Protein AF-A0A2G9TAL9-F1 (afdb_monomer)

Nearest PDB structures (foldseek):
  1nub-assembly2_B  TM=8.576E-01  e=8.929E-10  Homo sapiens
  7kbu-assembly1_A  TM=7.705E-01  e=4.392E-08  Homo sapiens
  2arp-assembly1_F-2  TM=5.011E-01  e=1.617E-05  Rattus norvegicus
  2b0u-assembly1_C  TM=4.754E-01  e=8.196E-05  Homo sapiens
  2p6a-assembly1_D  TM=5.270E-01  e=2.247E-03  Homo sapiens

pLDDT: mean 93.45, std 7.41, range [47.69, 98.19]

Sequence (109 aa):
VALVKNPCEDHVCGWGKECVVGKKGEPHCECISKCPELDGDPMDKVCANNNETFVSLCDLYRERCLCKKGSKHCAKKSHAKVHLEYLGECKQLEECTDELMAQFPERMA

Organism: Teladorsagia circumcincta (NCBI:txid45464)

InterPro domains:
  IPR001999 Osteonectin-like, conser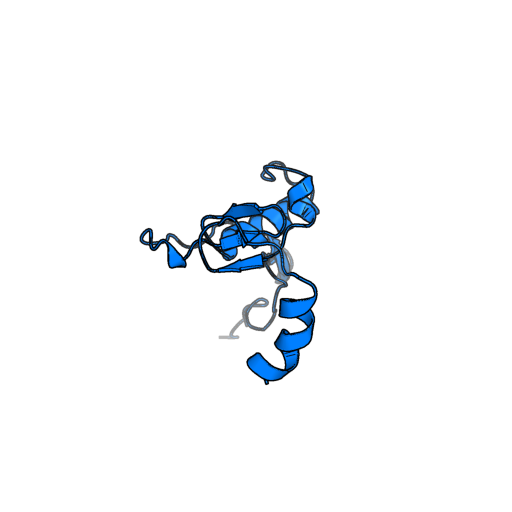ved site [PS00612] (8-36)
  IPR002350 Kazal domain [PF07648] (30-90)
  IPR003645 Follistatin-like, N-terminal [SM00274] (7-30)
  IPR015369 Follistatin/Osteonectin EGF domain [PF09289] (8-29)
  IPR036058 Kazal domain superfamily [SSF100895] (29-91)

Secondary structure (DSSP, 8-state):
------TTTT-PPPTTEEEEE-TTS-EEEEEPS-PPP----GGG-EEETTSPEES-HHHHHHHHHHHHTT-TT-S-GGGGG--EEEESS---PPP--HHHHHHHHHHT-

Mean predicted aligned error: 5.06 Å

Structure (mmCIF, N/CA/C/O backbone):
data_AF-A0A2G9TAL9-F1
#
_entry.id   AF-A0A2G9TAL9-F1
#
loop_
_atom_site.group_PDB
_atom_site.id
_atom_site.type_symbol
_atom_site.label_atom_id
_atom_site.label_alt_id
_atom_site.label_comp_id
_atom_site.label_asym_id
_atom_site.label_entity_id
_atom_site.label_seq_id
_atom_site.pdbx_PDB_ins_code
_atom_site.Cartn_x
_atom_site.Cartn_y
_atom_site.Cartn_z
_atom_site.occupancy
_atom_site.B_iso_or_equiv
_atom_site.auth_seq_id
_atom_site.auth_comp_id
_atom_site.au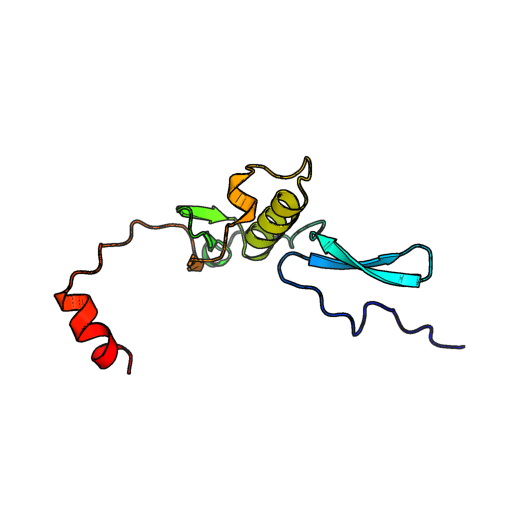th_asym_id
_atom_site.auth_atom_id
_atom_site.pdbx_PDB_model_num
ATOM 1 N N . VAL A 1 1 ? -15.966 -22.909 34.468 1.00 47.69 1 VAL A N 1
ATOM 2 C CA . VAL A 1 1 ? -15.734 -21.570 33.881 1.00 47.69 1 VAL A CA 1
ATOM 3 C C . VAL A 1 1 ? -16.223 -21.632 32.448 1.00 47.69 1 VAL A C 1
ATOM 5 O O . VAL A 1 1 ? -15.708 -22.456 31.705 1.00 47.69 1 VAL A O 1
ATOM 8 N N . ALA A 1 2 ? -17.268 -20.889 32.082 1.00 60.44 2 ALA A N 1
ATOM 9 C CA . ALA A 1 2 ? -17.664 -20.805 30.679 1.00 60.44 2 ALA A CA 1
ATOM 10 C C . ALA A 1 2 ? -16.557 -20.048 29.935 1.00 60.44 2 ALA A C 1
ATOM 12 O O . ALA A 1 2 ? -16.279 -18.895 30.263 1.00 60.44 2 ALA A O 1
ATOM 13 N N . LEU A 1 3 ? -15.878 -20.717 29.003 1.00 63.59 3 LEU A N 1
ATOM 14 C CA . LEU A 1 3 ? -14.928 -20.075 28.102 1.00 63.59 3 LEU A CA 1
ATOM 15 C C . LEU A 1 3 ? -15.743 -19.175 27.173 1.00 63.59 3 LEU A C 1
ATOM 17 O O . LEU A 1 3 ? -16.405 -19.656 26.256 1.00 63.59 3 LEU A O 1
ATOM 21 N N . VAL A 1 4 ? -15.764 -17.875 27.462 1.00 70.31 4 VAL A N 1
ATOM 22 C CA . VAL A 1 4 ? -16.335 -16.887 26.547 1.00 70.31 4 VAL A CA 1
ATOM 23 C C . VAL A 1 4 ? -15.396 -16.833 25.349 1.00 70.31 4 VAL A C 1
ATOM 25 O O . VAL A 1 4 ? -14.304 -16.278 25.442 1.00 70.31 4 VAL A O 1
ATOM 28 N N . LYS A 1 5 ? -15.798 -17.488 24.257 1.00 82.31 5 LYS A N 1
ATOM 29 C CA . LYS A 1 5 ? -15.047 -17.496 23.002 1.00 82.31 5 LYS A CA 1
ATOM 30 C C . LYS A 1 5 ? -14.888 -16.056 22.516 1.00 82.31 5 LYS A C 1
ATOM 32 O O . LYS A 1 5 ? -15.868 -15.307 22.530 1.00 82.31 5 LYS A O 1
ATOM 37 N N . ASN A 1 6 ? -13.680 -15.656 22.119 1.00 85.88 6 ASN A N 1
ATOM 38 C CA . ASN A 1 6 ? -13.470 -14.311 21.595 1.00 85.88 6 ASN A CA 1
ATOM 39 C C . ASN A 1 6 ? -14.261 -14.170 20.276 1.00 85.88 6 ASN A C 1
ATOM 41 O O . ASN A 1 6 ? -14.011 -14.935 19.344 1.00 85.88 6 ASN A O 1
ATOM 45 N N . PRO A 1 7 ? -15.189 -13.202 20.155 1.00 89.62 7 PRO A N 1
ATOM 46 C CA . PRO A 1 7 ? -15.992 -13.016 18.944 1.00 89.62 7 PRO A CA 1
ATOM 47 C C . PRO A 1 7 ? -15.169 -12.776 17.670 1.00 89.62 7 PRO A C 1
ATOM 49 O O . PRO A 1 7 ? -15.673 -12.982 16.569 1.00 89.62 7 PRO A O 1
ATOM 52 N N . CYS A 1 8 ? -13.912 -12.346 17.812 1.00 93.62 8 CYS A N 1
ATOM 53 C CA . CYS A 1 8 ? -12.987 -12.118 16.710 1.00 93.62 8 CYS A CA 1
ATOM 54 C C . CYS A 1 8 ? -12.161 -13.345 16.290 1.00 93.62 8 CYS A C 1
ATOM 56 O O . CYS A 1 8 ? -11.496 -13.260 15.263 1.00 93.62 8 CYS A O 1
ATOM 58 N N . GLU A 1 9 ? -12.188 -14.464 17.028 1.00 90.00 9 GLU A N 1
ATOM 59 C CA . GLU A 1 9 ? -11.368 -15.652 16.709 1.00 90.00 9 GLU A CA 1
ATOM 60 C C . GLU A 1 9 ? -11.641 -16.204 15.305 1.00 90.00 9 GLU A C 1
ATOM 62 O O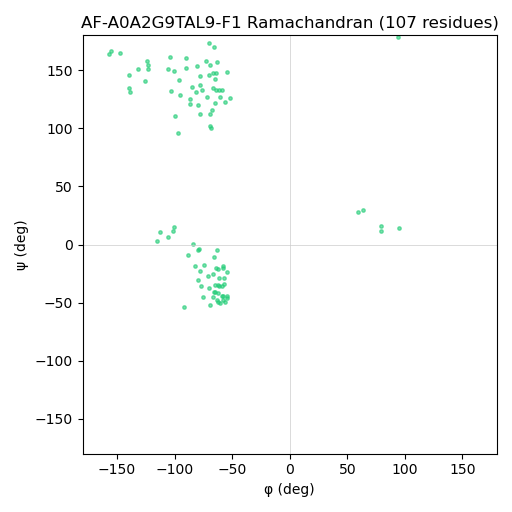 . GLU A 1 9 ? -10.702 -16.473 14.563 1.00 90.00 9 GLU A O 1
ATOM 67 N N . ASP A 1 10 ? -12.915 -16.314 14.922 1.00 87.56 10 ASP A N 1
ATOM 68 C CA . ASP A 1 10 ? -13.319 -16.859 13.618 1.00 87.56 10 ASP A CA 1
ATOM 69 C C . ASP A 1 10 ? -13.796 -15.767 12.641 1.00 87.56 10 ASP A C 1
ATOM 71 O O . ASP A 1 10 ? -14.311 -16.062 11.560 1.00 87.56 10 ASP A O 1
ATOM 75 N N . HIS A 1 11 ? -13.668 -14.488 13.011 1.00 92.44 11 HIS A N 1
ATOM 76 C CA . HIS A 1 11 ? -14.193 -13.376 12.221 1.00 92.44 11 HIS A CA 1
ATOM 77 C C . HIS A 1 11 ? -13.110 -12.757 11.331 1.00 92.44 11 HIS A C 1
ATOM 79 O O . HIS A 1 11 ? -12.356 -11.870 11.738 1.00 92.44 11 HIS A O 1
ATOM 85 N N . VAL A 1 12 ? -13.062 -13.197 10.074 1.00 93.19 12 VAL A N 1
ATOM 86 C CA . VAL A 1 12 ? -12.067 -12.732 9.100 1.00 93.19 12 VAL A CA 1
ATOM 87 C C . VAL A 1 12 ? -12.460 -11.374 8.515 1.00 93.19 12 VAL A C 1
ATOM 89 O O . VAL A 1 12 ? -13.488 -11.227 7.852 1.00 93.19 12 VAL A O 1
ATOM 92 N N . CYS A 1 13 ? -11.603 -10.374 8.714 1.00 95.50 13 CYS A N 1
ATOM 93 C CA . CYS A 1 13 ? -11.763 -9.054 8.117 1.00 95.50 13 CYS A CA 1
ATOM 94 C C . CYS A 1 13 ? -11.081 -8.944 6.748 1.00 95.50 13 CYS A C 1
ATOM 96 O O . CYS A 1 13 ? -10.087 -9.602 6.453 1.00 95.50 13 CYS A O 1
ATOM 98 N N . GLY A 1 14 ? -11.625 -8.069 5.899 1.00 93.88 14 GLY A N 1
ATOM 99 C CA . GLY A 1 14 ? -11.013 -7.738 4.614 1.00 93.88 14 GLY A CA 1
ATOM 100 C C . GLY A 1 14 ? -9.672 -7.010 4.763 1.00 93.88 14 GLY A C 1
ATOM 101 O O . GLY A 1 14 ? -9.298 -6.533 5.827 1.00 93.88 14 GLY A O 1
ATOM 102 N N . TRP A 1 15 ? -8.966 -6.860 3.652 1.00 94.88 15 TRP A N 1
ATOM 103 C CA . TRP A 1 15 ? -7.601 -6.341 3.620 1.00 94.88 15 TRP A CA 1
ATOM 104 C C . TRP A 1 15 ? -7.499 -4.908 4.162 1.00 94.88 15 TRP A C 1
ATOM 106 O O . TRP A 1 15 ? -8.259 -4.025 3.741 1.00 94.88 15 TRP A O 1
ATOM 116 N N . GLY A 1 16 ? -6.519 -4.669 5.039 1.00 95.56 16 GLY A N 1
ATOM 117 C CA . GLY A 1 16 ? -6.323 -3.379 5.712 1.00 95.56 16 GLY A CA 1
ATOM 118 C C . GLY A 1 16 ? -7.266 -3.143 6.891 1.00 95.56 16 GLY A C 1
ATOM 119 O O . GLY A 1 16 ? -7.362 -2.013 7.375 1.00 95.56 16 GLY A O 1
ATOM 120 N N . LYS A 1 17 ? -7.985 -4.184 7.330 1.00 97.12 17 LYS A N 1
ATOM 121 C CA . LYS A 1 17 ? -8.885 -4.145 8.480 1.00 97.12 17 LYS A CA 1
ATOM 122 C C . LYS A 1 17 ? -8.515 -5.201 9.514 1.00 97.12 17 LYS A C 1
ATOM 124 O O . LYS A 1 17 ? -8.035 -6.271 9.161 1.00 97.12 17 LYS A O 1
ATOM 129 N N . GLU A 1 18 ? -8.814 -4.904 10.767 1.00 95.56 18 GLU A N 1
ATOM 130 C CA . GLU A 1 18 ? -8.687 -5.808 11.906 1.00 95.56 18 GLU A CA 1
ATOM 131 C C . GLU A 1 18 ? -10.032 -5.966 12.619 1.00 95.56 18 GLU A C 1
ATOM 133 O O . GLU A 1 18 ? -10.904 -5.094 12.530 1.00 95.56 18 GLU A O 1
ATOM 138 N N . CYS A 1 19 ? -10.212 -7.101 13.296 1.00 95.81 19 CYS A N 1
ATOM 139 C CA . CYS A 1 19 ? -11.418 -7.347 14.072 1.00 95.81 19 CYS A CA 1
ATOM 140 C C . CYS A 1 19 ? -11.323 -6.667 15.439 1.00 95.81 19 CYS A C 1
ATOM 142 O O . CYS A 1 19 ? -10.343 -6.838 16.163 1.00 95.81 19 CYS A O 1
ATOM 144 N N . VAL A 1 20 ? -12.368 -5.930 15.804 1.00 94.06 20 VAL A N 1
ATOM 145 C CA . VAL A 1 20 ? -12.535 -5.296 17.112 1.00 94.06 20 VAL A CA 1
ATOM 146 C C . VAL A 1 20 ? -13.873 -5.713 17.714 1.00 94.06 20 VAL A C 1
ATOM 148 O O . VAL A 1 20 ? -14.878 -5.817 17.011 1.00 94.06 20 VAL A O 1
ATOM 151 N N . VAL A 1 21 ? -13.903 -5.950 19.026 1.00 92.81 21 VAL A N 1
ATOM 152 C CA . VAL A 1 21 ? -15.135 -6.316 19.736 1.00 92.81 21 VAL A CA 1
ATOM 153 C C . VAL A 1 21 ? -15.872 -5.043 20.153 1.00 92.81 21 VAL A C 1
ATOM 155 O O . VAL A 1 21 ? -15.333 -4.195 20.864 1.00 92.81 21 VAL A O 1
ATOM 158 N N . GLY A 1 22 ? -17.109 -4.901 19.683 1.00 88.62 22 GLY A N 1
ATOM 159 C CA . GLY A 1 22 ? -17.999 -3.795 20.009 1.00 88.62 22 GLY A CA 1
ATOM 160 C C . GLY A 1 22 ? -18.492 -3.826 21.456 1.00 88.62 22 GLY A C 1
ATOM 161 O O . GLY A 1 22 ? -18.289 -4.776 22.212 1.00 88.62 22 GLY A O 1
ATOM 162 N N . LYS A 1 23 ? -19.202 -2.766 21.860 1.00 85.81 23 LYS A N 1
ATOM 163 C CA . LYS A 1 23 ? -19.708 -2.616 23.238 1.00 85.81 23 LYS A CA 1
ATOM 164 C C . LYS A 1 23 ? -20.740 -3.678 23.634 1.00 85.81 23 LYS A C 1
ATOM 166 O O . LYS A 1 23 ? -20.977 -3.850 24.825 1.00 85.81 23 LYS A O 1
ATOM 171 N N . LYS A 1 24 ? -21.380 -4.347 22.669 1.00 85.69 24 LYS A N 1
ATOM 172 C CA . LYS A 1 24 ? -22.373 -5.403 22.913 1.00 85.69 24 LYS A CA 1
ATOM 173 C C . LYS A 1 24 ? -21.776 -6.805 22.727 1.00 85.69 24 LYS A C 1
ATOM 175 O O . LYS A 1 24 ? -22.529 -7.773 22.716 1.00 85.69 24 LYS A O 1
ATOM 180 N N . GLY A 1 25 ? -20.448 -6.922 22.622 1.00 86.62 25 GLY A N 1
ATOM 181 C CA . GLY A 1 25 ? -19.757 -8.201 22.451 1.00 86.62 25 GLY A CA 1
ATOM 182 C C . GLY A 1 25 ? -19.792 -8.744 21.021 1.00 86.62 25 GLY A C 1
ATOM 183 O O . GLY A 1 25 ? -19.528 -9.922 20.811 1.00 86.62 25 GLY A O 1
ATOM 184 N N . GLU A 1 26 ? -20.132 -7.915 20.038 1.00 90.31 26 GLU A N 1
ATOM 185 C CA . GLU A 1 26 ? -20.221 -8.283 18.629 1.00 90.31 26 GLU A CA 1
ATOM 186 C C . GLU A 1 26 ? -18.930 -7.924 17.859 1.00 90.31 26 GLU A C 1
ATOM 188 O O . GLU A 1 26 ? -18.339 -6.875 18.130 1.00 90.31 26 GLU A O 1
ATOM 193 N N . PRO A 1 27 ? -18.462 -8.757 16.910 1.00 94.25 27 PRO A N 1
ATOM 194 C CA . PRO A 1 27 ? -17.257 -8.468 16.137 1.00 94.25 27 PRO A CA 1
ATOM 195 C C . PRO A 1 27 ? -17.529 -7.435 15.034 1.00 94.25 27 PRO A C 1
ATOM 197 O O . PRO A 1 27 ? -18.525 -7.518 14.317 1.00 94.25 27 PRO A O 1
ATOM 200 N N . HIS A 1 28 ? -16.611 -6.484 14.862 1.00 94.31 28 HIS A N 1
ATOM 201 C CA . HIS A 1 28 ? -16.632 -5.472 13.801 1.00 94.31 28 HIS A CA 1
ATOM 202 C C . HIS A 1 28 ? -15.276 -5.380 13.107 1.00 94.31 28 HIS A C 1
ATOM 204 O O . HIS A 1 28 ? -14.244 -5.590 13.733 1.00 94.31 28 HIS A O 1
ATOM 210 N N . CYS A 1 29 ? -15.261 -5.003 11.827 1.00 96.19 29 CYS A N 1
ATOM 211 C CA . CYS A 1 29 ? -14.014 -4.755 11.099 1.00 96.19 29 CYS A CA 1
ATOM 212 C C . CYS A 1 29 ? -13.690 -3.263 11.011 1.00 96.19 29 CYS A C 1
ATOM 214 O O . CYS A 1 29 ? -14.304 -2.514 10.238 1.00 96.19 29 CYS A O 1
ATOM 216 N N . GLU A 1 30 ? -12.651 -2.856 11.726 1.00 96.31 30 GLU A N 1
ATOM 217 C CA . GLU A 1 30 ? -12.098 -1.506 11.683 1.00 96.31 30 GLU A CA 1
ATOM 218 C C . GLU A 1 30 ? -10.805 -1.454 10.875 1.00 96.31 30 GLU A C 1
ATOM 220 O O . GLU A 1 30 ? -10.220 -2.488 10.586 1.00 96.31 30 GLU A O 1
ATOM 225 N N . CYS A 1 31 ? -10.386 -0.269 10.424 1.00 97.56 31 CYS A N 1
ATOM 226 C CA . CYS A 1 31 ? -9.083 -0.162 9.762 1.00 97.56 31 CYS A CA 1
ATOM 227 C C . CYS A 1 31 ? -7.976 -0.480 10.768 1.00 97.56 31 CYS A C 1
ATOM 229 O O . CYS A 1 31 ? -8.086 -0.063 11.918 1.00 97.56 31 CYS A O 1
ATOM 231 N N . ILE A 1 32 ? -6.918 -1.160 10.317 1.00 96.81 32 ILE A N 1
ATOM 232 C CA . ILE A 1 32 ? -5.776 -1.508 11.173 1.00 96.81 32 ILE A CA 1
ATOM 233 C C . ILE A 1 32 ? -5.264 -0.254 11.886 1.00 96.81 32 ILE A C 1
ATOM 235 O O . ILE A 1 32 ? -4.965 0.766 11.261 1.00 96.81 32 ILE A O 1
ATOM 239 N N . SER A 1 33 ? -5.168 -0.326 13.205 1.00 94.06 33 SER A N 1
ATOM 240 C CA . SER A 1 33 ? -4.746 0.778 14.059 1.00 94.06 33 SER A CA 1
ATOM 241 C C . SER A 1 33 ? -3.262 1.096 13.874 1.00 94.06 33 SER A C 1
ATOM 243 O O . SER A 1 33 ? -2.920 2.243 13.555 1.00 94.06 33 SER A O 1
ATOM 245 N N . LYS A 1 34 ? -2.399 0.079 13.981 1.00 94.56 34 LYS A N 1
ATOM 246 C CA . LYS A 1 34 ? -0.940 0.168 13.829 1.00 94.56 34 LYS A CA 1
ATOM 247 C C . LYS A 1 34 ? -0.402 -1.042 13.056 1.00 94.56 34 LYS A C 1
ATOM 249 O O . LYS A 1 34 ? -0.785 -2.172 13.339 1.00 94.56 34 LYS A O 1
ATOM 254 N N . CYS A 1 35 ? 0.488 -0.795 12.096 1.00 95.56 35 CYS A N 1
ATOM 255 C CA . CYS A 1 35 ? 1.215 -1.855 11.399 1.00 95.56 35 CYS A CA 1
ATOM 256 C C . CYS A 1 35 ? 2.416 -2.347 12.229 1.00 95.56 35 CYS A C 1
ATOM 258 O O . CYS A 1 35 ? 2.923 -1.585 13.060 1.00 95.56 35 CYS A O 1
ATOM 260 N N . PRO A 1 36 ? 2.857 -3.607 12.046 1.00 93.31 36 PRO A N 1
ATOM 261 C CA . PRO A 1 36 ? 4.043 -4.131 12.716 1.00 93.31 36 PRO A CA 1
ATOM 262 C C . PRO A 1 36 ? 5.274 -3.254 12.475 1.00 93.31 36 PRO A C 1
ATOM 264 O O . PRO A 1 36 ? 5.402 -2.624 11.427 1.00 93.31 36 PRO A O 1
ATOM 267 N N . GLU A 1 37 ? 6.170 -3.217 13.456 1.00 92.56 37 GLU A N 1
ATOM 268 C CA . GLU A 1 37 ? 7.472 -2.575 13.288 1.00 92.56 37 GLU A CA 1
ATOM 269 C C . GLU A 1 37 ? 8.369 -3.494 12.460 1.00 92.56 37 GLU A C 1
ATOM 271 O O . GLU A 1 37 ? 8.419 -4.700 12.701 1.00 92.56 37 GLU A O 1
ATOM 276 N N . LEU A 1 38 ? 9.030 -2.910 11.467 1.00 92.31 38 LEU A N 1
ATOM 277 C CA . LEU A 1 38 ? 9.881 -3.611 10.510 1.00 92.31 38 LEU A CA 1
ATOM 278 C C . LEU A 1 38 ? 11.340 -3.319 10.849 1.00 92.31 38 LEU A C 1
ATOM 280 O O . LEU A 1 38 ? 11.658 -2.248 11.376 1.00 92.31 38 LEU A O 1
ATOM 284 N N . ASP A 1 39 ? 12.226 -4.255 10.532 1.00 91.31 39 ASP A N 1
ATOM 285 C CA . ASP A 1 39 ? 13.673 -4.134 10.751 1.00 91.31 39 ASP A CA 1
ATOM 286 C C . ASP A 1 39 ? 14.374 -3.263 9.692 1.00 91.31 39 ASP A C 1
ATOM 288 O O . ASP A 1 39 ? 15.561 -2.953 9.816 1.00 91.31 39 ASP A O 1
ATOM 292 N N . GLY A 1 40 ? 13.618 -2.805 8.691 1.00 85.62 40 GLY A N 1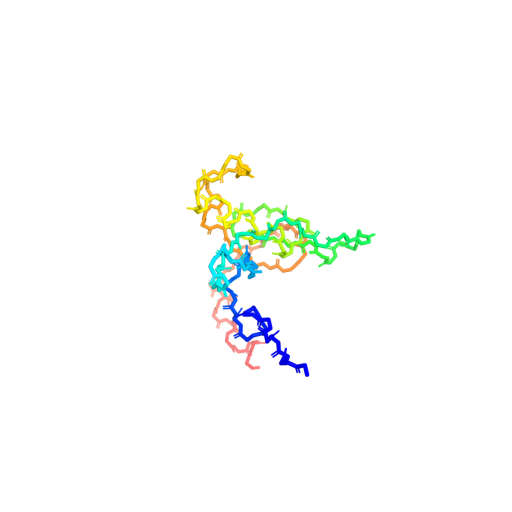
ATOM 293 C CA . GLY A 1 40 ? 14.090 -1.931 7.626 1.00 85.62 40 GLY A CA 1
ATOM 294 C C . GLY A 1 40 ? 14.521 -2.673 6.364 1.00 85.62 40 GLY A C 1
ATOM 295 O O . GLY A 1 40 ? 15.162 -2.042 5.519 1.00 85.62 40 GLY A O 1
ATOM 296 N N . ASP A 1 41 ? 14.177 -3.959 6.210 1.00 90.31 41 ASP A N 1
ATOM 297 C CA . ASP A 1 41 ? 14.404 -4.699 4.968 1.00 90.31 41 ASP A CA 1
ATOM 298 C C . ASP A 1 41 ? 13.738 -3.978 3.772 1.00 90.31 41 ASP A C 1
ATOM 300 O O . ASP A 1 41 ? 12.524 -3.739 3.761 1.00 90.31 41 ASP A O 1
ATOM 304 N N . PRO A 1 42 ? 14.497 -3.608 2.722 1.00 87.19 42 PRO A N 1
ATOM 305 C CA . PRO A 1 42 ? 13.927 -3.056 1.496 1.00 87.19 42 PRO A CA 1
ATOM 306 C C . PRO A 1 42 ? 12.853 -3.936 0.839 1.00 87.19 42 PRO A C 1
ATOM 308 O O . PRO A 1 42 ? 12.025 -3.401 0.099 1.00 87.19 42 PRO A O 1
ATOM 311 N N . MET A 1 43 ? 12.856 -5.249 1.089 1.00 87.81 43 MET A N 1
ATOM 312 C CA . MET A 1 43 ? 11.868 -6.198 0.566 1.00 87.81 43 MET A CA 1
ATOM 313 C C . MET A 1 43 ? 10.504 -6.1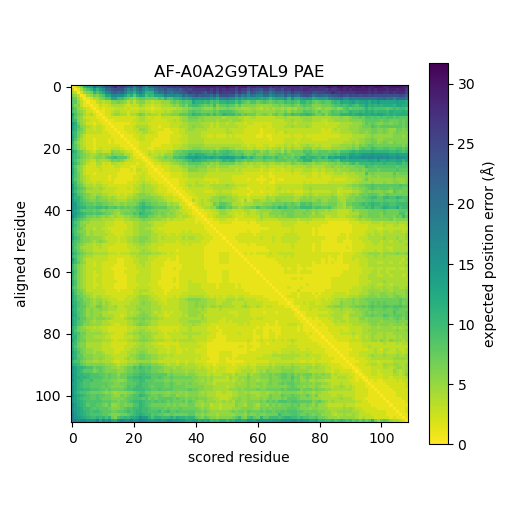06 1.253 1.00 87.81 43 MET A C 1
ATOM 315 O O . MET A 1 43 ? 9.515 -6.550 0.668 1.00 87.81 43 MET A O 1
ATOM 319 N N . ASP A 1 44 ? 10.420 -5.489 2.434 1.00 93.88 44 ASP A N 1
ATOM 320 C CA . ASP A 1 44 ? 9.137 -5.240 3.095 1.00 93.88 44 ASP A CA 1
ATOM 321 C C . ASP A 1 44 ? 8.322 -4.159 2.382 1.00 93.88 44 ASP A C 1
ATOM 323 O O . ASP A 1 44 ? 7.088 -4.156 2.439 1.00 93.88 44 ASP A O 1
ATOM 327 N N . LYS A 1 45 ? 9.008 -3.243 1.686 1.00 97.06 45 LYS A N 1
ATOM 328 C CA . LYS A 1 45 ? 8.374 -2.169 0.924 1.00 97.06 45 LYS A CA 1
ATOM 329 C C . LYS A 1 45 ? 7.520 -2.735 -0.199 1.00 97.06 45 LYS A C 1
ATOM 331 O O . LYS A 1 45 ? 7.742 -3.833 -0.701 1.00 97.06 45 LYS A O 1
ATOM 336 N N . VAL A 1 46 ? 6.556 -1.940 -0.643 1.00 97.69 46 VAL A N 1
ATOM 337 C CA . VAL A 1 46 ? 5.685 -2.307 -1.760 1.00 97.69 46 VAL A CA 1
ATOM 338 C C . VAL A 1 46 ? 5.427 -1.119 -2.671 1.00 97.69 46 VAL A C 1
ATOM 340 O O . VAL A 1 46 ? 5.291 0.013 -2.199 1.00 97.69 46 VAL A O 1
ATOM 343 N N . CYS A 1 47 ? 5.300 -1.379 -3.968 1.00 98.19 47 CYS A N 1
ATOM 344 C CA . CYS A 1 47 ? 4.877 -0.383 -4.933 1.00 98.19 47 CYS A CA 1
ATOM 345 C C . CYS A 1 47 ? 3.374 -0.501 -5.173 1.00 98.19 47 CYS A C 1
ATOM 347 O O . CYS A 1 47 ? 2.843 -1.585 -5.433 1.00 98.19 47 CYS A O 1
ATOM 349 N N . ALA A 1 48 ? 2.675 0.624 -5.064 1.00 98.00 48 ALA A N 1
ATOM 350 C CA . ALA A 1 48 ? 1.261 0.714 -5.384 1.00 98.00 48 ALA A CA 1
ATOM 351 C C . ALA A 1 48 ? 1.036 1.083 -6.857 1.00 98.00 48 ALA A C 1
ATOM 353 O O . ALA A 1 48 ? 1.886 1.688 -7.507 1.00 98.00 48 ALA A O 1
ATOM 354 N N . ASN A 1 49 ? -0.168 0.814 -7.356 1.00 97.31 49 ASN A N 1
ATOM 355 C CA . ASN A 1 49 ? -0.592 1.100 -8.734 1.00 97.31 49 ASN A CA 1
ATOM 356 C C . ASN A 1 49 ? -0.613 2.602 -9.117 1.00 97.31 49 ASN A C 1
ATOM 358 O O . ASN A 1 49 ? -0.916 2.959 -10.253 1.00 97.31 49 ASN A O 1
ATOM 362 N N . ASN A 1 50 ? -0.354 3.506 -8.169 1.00 96.25 50 ASN A N 1
ATOM 363 C CA . ASN A 1 50 ? -0.135 4.939 -8.396 1.00 96.25 50 ASN A CA 1
ATOM 364 C C . ASN A 1 50 ? 1.354 5.328 -8.376 1.00 96.25 50 ASN A C 1
ATOM 366 O O . ASN A 1 50 ? 1.662 6.512 -8.259 1.00 96.25 50 ASN A O 1
ATOM 370 N N . ASN A 1 51 ? 2.258 4.349 -8.477 1.00 96.88 51 ASN A N 1
ATOM 371 C CA . ASN A 1 51 ? 3.708 4.525 -8.445 1.00 96.88 51 ASN A CA 1
ATOM 372 C C . ASN A 1 51 ? 4.229 5.173 -7.144 1.00 96.88 51 ASN A C 1
ATOM 374 O O . ASN A 1 51 ? 5.252 5.857 -7.136 1.00 96.88 51 ASN A O 1
ATOM 378 N N . GLU A 1 52 ? 3.512 4.975 -6.033 1.00 97.56 52 GLU A N 1
ATOM 379 C CA . GLU A 1 52 ? 3.949 5.386 -4.697 1.00 97.56 52 GLU A CA 1
ATOM 380 C C . GLU A 1 52 ? 4.453 4.167 -3.919 1.00 97.56 52 GLU A C 1
ATOM 382 O O . GLU A 1 52 ? 3.804 3.120 -3.885 1.00 97.56 52 GLU A O 1
ATOM 387 N N . THR A 1 53 ? 5.623 4.305 -3.291 1.00 97.50 53 THR A N 1
ATOM 388 C CA . THR A 1 53 ? 6.198 3.254 -2.444 1.00 97.50 53 THR A CA 1
ATOM 389 C C . THR A 1 53 ? 5.659 3.373 -1.026 1.00 97.50 53 THR A C 1
ATOM 391 O O . THR A 1 53 ? 5.794 4.418 -0.389 1.00 97.50 53 THR A O 1
ATOM 394 N N . PHE A 1 54 ? 5.092 2.286 -0.518 1.00 97.25 54 PHE A N 1
ATOM 395 C CA . PHE A 1 54 ? 4.688 2.144 0.874 1.00 97.25 54 PHE A CA 1
ATOM 396 C C . PHE A 1 54 ? 5.737 1.340 1.634 1.00 97.25 54 PHE A C 1
ATOM 398 O O . PHE A 1 54 ? 6.393 0.463 1.073 1.00 97.25 54 PHE A O 1
ATOM 405 N N . VAL A 1 55 ? 5.883 1.637 2.925 1.00 96.06 55 VAL A N 1
ATOM 406 C CA . VAL A 1 55 ? 6.854 0.953 3.792 1.00 96.06 55 VAL A CA 1
ATOM 407 C C . VAL A 1 55 ? 6.509 -0.518 4.016 1.00 96.06 55 VAL A C 1
ATOM 409 O O . VAL A 1 55 ? 7.411 -1.304 4.259 1.00 96.06 55 VAL A O 1
ATOM 412 N N . SER A 1 56 ? 5.228 -0.887 3.899 1.00 96.88 56 SER A N 1
ATOM 413 C CA . SER A 1 56 ? 4.786 -2.277 3.938 1.00 96.88 56 SER A CA 1
ATOM 414 C C . SER A 1 56 ? 3.460 -2.509 3.226 1.00 96.88 56 SER A C 1
ATOM 416 O O . SER A 1 56 ? 2.682 -1.580 2.970 1.00 96.88 56 SER A O 1
ATOM 418 N N . LEU A 1 57 ? 3.151 -3.785 2.990 1.00 96.50 57 LEU A N 1
ATOM 419 C CA . LEU A 1 57 ? 1.829 -4.220 2.541 1.00 96.50 57 LEU A CA 1
ATOM 420 C C . LEU A 1 57 ? 0.718 -3.831 3.533 1.00 96.50 57 LEU A C 1
ATOM 422 O O . LEU A 1 57 ? -0.392 -3.485 3.119 1.00 96.50 57 LEU A O 1
ATOM 426 N N . CYS A 1 58 ? 1.012 -3.862 4.839 1.00 97.00 58 CYS A N 1
ATOM 427 C CA . CYS A 1 58 ? 0.070 -3.435 5.869 1.00 97.00 58 CYS A CA 1
ATOM 428 C C . CYS A 1 58 ? -0.263 -1.949 5.711 1.00 97.00 58 CYS A C 1
ATOM 430 O O . CYS A 1 58 ? -1.441 -1.588 5.677 1.00 97.00 58 CYS A O 1
ATOM 432 N N . ASP A 1 59 ? 0.754 -1.102 5.543 1.00 97.31 59 ASP A N 1
ATOM 433 C CA . ASP A 1 59 ? 0.590 0.348 5.436 1.00 97.31 59 ASP A CA 1
ATOM 434 C C . ASP A 1 59 ? -0.194 0.746 4.187 1.00 97.31 59 ASP A C 1
ATOM 436 O O . ASP A 1 59 ? -1.106 1.571 4.278 1.00 97.31 59 ASP A O 1
ATOM 440 N N . LEU A 1 60 ? 0.068 0.091 3.051 1.00 97.88 60 LEU A N 1
ATOM 441 C CA . LEU A 1 60 ? -0.689 0.290 1.813 1.00 97.88 60 LEU A CA 1
ATOM 442 C C . LEU A 1 60 ? -2.189 0.045 2.027 1.00 97.88 60 LEU A C 1
ATOM 444 O O . LEU A 1 60 ? -3.036 0.867 1.656 1.00 97.88 60 LEU A O 1
ATOM 448 N N . TYR A 1 61 ? -2.554 -1.080 2.646 1.00 98.06 61 TYR A N 1
ATOM 449 C CA . TYR A 1 61 ? -3.964 -1.424 2.820 1.00 98.06 61 TYR A CA 1
ATOM 450 C C . TYR A 1 61 ? -4.643 -0.694 3.971 1.00 98.06 61 TYR A C 1
ATOM 452 O O . TYR A 1 61 ? -5.841 -0.398 3.872 1.00 98.06 61 TYR A O 1
ATOM 460 N N . ARG A 1 62 ? -3.898 -0.364 5.025 1.00 97.69 62 ARG A N 1
ATOM 461 C CA . ARG A 1 62 ? -4.353 0.512 6.102 1.00 97.69 62 ARG A CA 1
ATOM 462 C C . ARG A 1 62 ? -4.700 1.892 5.553 1.00 97.69 62 ARG A C 1
ATOM 464 O O . ARG A 1 62 ? -5.816 2.358 5.774 1.00 97.69 62 ARG A O 1
ATOM 471 N N . GLU A 1 63 ? -3.805 2.499 4.777 1.00 97.94 63 GLU A N 1
ATOM 472 C CA . GLU A 1 63 ? -4.032 3.794 4.130 1.00 97.94 63 GLU A CA 1
ATOM 473 C C . GLU A 1 63 ? -5.270 3.746 3.226 1.00 97.94 63 GLU A C 1
ATOM 475 O O . GLU A 1 63 ? -6.187 4.562 3.360 1.00 97.94 63 GLU A O 1
ATOM 480 N N . ARG A 1 64 ? -5.379 2.717 2.376 1.00 98.06 64 ARG A N 1
ATOM 481 C CA . ARG A 1 64 ? -6.572 2.499 1.547 1.00 98.06 64 ARG A CA 1
ATOM 482 C C . ARG A 1 64 ? -7.853 2.433 2.371 1.00 98.06 64 ARG A C 1
ATOM 484 O O . ARG A 1 64 ? -8.867 3.015 1.982 1.00 98.06 64 ARG A O 1
ATOM 491 N N . CYS A 1 65 ? -7.8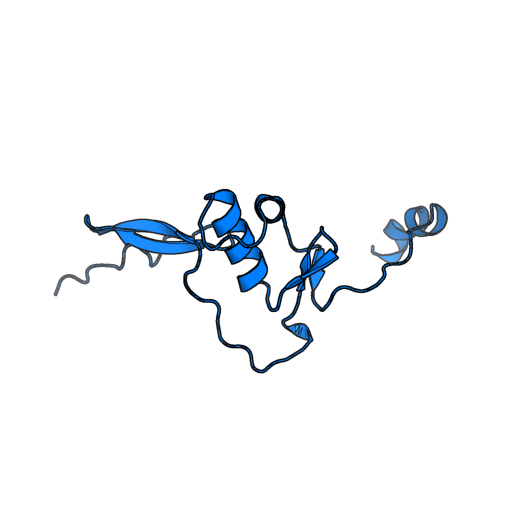35 1.706 3.488 1.00 98.06 65 CYS A N 1
ATOM 492 C CA . CYS A 1 65 ? -8.986 1.589 4.376 1.00 98.06 65 CYS A CA 1
ATOM 493 C C . CYS A 1 65 ? -9.374 2.948 4.972 1.00 98.06 65 CYS A C 1
ATOM 495 O O . CYS A 1 65 ? -10.539 3.348 4.880 1.00 98.06 65 CYS A O 1
ATOM 497 N N . LEU A 1 66 ? -8.399 3.677 5.525 1.00 97.81 66 LEU A N 1
ATOM 498 C CA . LEU A 1 66 ? -8.597 4.993 6.132 1.00 97.81 66 LEU A CA 1
ATOM 499 C C . LEU A 1 66 ? -9.170 5.990 5.122 1.00 97.81 66 LEU A C 1
ATOM 501 O O . LEU A 1 66 ? -10.144 6.685 5.421 1.00 97.81 66 LEU A O 1
ATOM 505 N N . CYS A 1 67 ? -8.632 6.007 3.905 1.00 97.44 67 CYS A N 1
ATOM 506 C CA . CYS A 1 67 ? -9.089 6.890 2.842 1.00 97.44 67 CYS A CA 1
ATOM 507 C C . CYS A 1 67 ? -10.473 6.523 2.304 1.00 97.44 67 CYS A C 1
ATOM 509 O O . CYS A 1 67 ? -11.282 7.418 2.058 1.00 97.44 67 CYS A O 1
ATOM 511 N N . LYS A 1 68 ? -10.808 5.228 2.196 1.00 96.69 68 LYS A N 1
ATOM 512 C CA . LYS A 1 68 ? -12.180 4.793 1.873 1.00 96.69 68 LYS A CA 1
ATOM 513 C C . LYS A 1 68 ? -13.195 5.235 2.928 1.00 96.69 68 LYS A C 1
ATOM 515 O O . LYS A 1 68 ? -14.318 5.572 2.567 1.00 96.69 68 LYS A O 1
ATOM 520 N N . LYS A 1 69 ? -12.811 5.248 4.209 1.00 95.56 69 LYS A N 1
ATOM 521 C CA . LYS A 1 69 ? -13.658 5.728 5.315 1.00 95.56 69 LYS A CA 1
ATOM 522 C C . LYS A 1 69 ? -13.689 7.260 5.451 1.00 95.56 69 LYS A C 1
ATOM 524 O O . LYS A 1 69 ? -14.418 7.761 6.299 1.00 95.56 69 LYS A O 1
ATOM 529 N N . GLY A 1 70 ? -12.912 8.008 4.660 1.00 94.94 70 GLY A N 1
ATOM 530 C CA . GLY A 1 70 ? -12.794 9.463 4.811 1.00 94.94 70 GLY A CA 1
ATOM 531 C C . GLY A 1 70 ? -12.177 9.882 6.152 1.00 94.94 70 GLY A C 1
ATOM 532 O O . GLY A 1 70 ? -12.514 10.936 6.686 1.00 94.94 70 GLY A O 1
ATOM 533 N N . SER A 1 71 ? -11.311 9.039 6.724 1.00 95.56 71 SER A N 1
ATOM 534 C CA . SER A 1 71 ? -10.639 9.312 7.994 1.00 95.56 71 SER A CA 1
ATOM 535 C C . SER A 1 71 ? -9.714 10.523 7.883 1.00 95.56 71 SER A C 1
ATOM 537 O O . SER A 1 71 ? -9.069 10.730 6.858 1.00 95.56 71 SER A O 1
ATOM 539 N N . LYS A 1 72 ? -9.564 11.273 8.980 1.00 94.50 72 LYS A N 1
ATOM 540 C CA . LYS A 1 72 ? -8.569 12.355 9.094 1.00 94.50 72 LYS A CA 1
ATOM 541 C C . LYS A 1 72 ? -7.126 11.851 8.979 1.00 94.50 72 LYS A C 1
ATOM 543 O O . LYS A 1 72 ? -6.237 12.637 8.686 1.00 94.50 72 LYS A O 1
ATOM 548 N N . HIS A 1 73 ? -6.906 10.559 9.224 1.00 93.50 73 HIS A N 1
ATOM 549 C CA . HIS A 1 73 ? -5.601 9.908 9.098 1.00 93.50 73 HIS A CA 1
ATOM 550 C C . HIS A 1 73 ? -5.279 9.457 7.667 1.00 93.50 73 HIS A C 1
ATOM 552 O O . HIS A 1 73 ? -4.227 8.873 7.456 1.00 93.50 73 HIS A O 1
ATOM 558 N N . CYS A 1 74 ? -6.174 9.698 6.706 1.00 95.81 74 CYS A N 1
ATOM 559 C CA . CYS A 1 74 ? -5.886 9.508 5.290 1.00 95.81 74 CYS A CA 1
ATOM 560 C C . CYS A 1 74 ? -4.928 10.601 4.802 1.00 95.81 74 CYS A C 1
ATOM 562 O O . CYS A 1 74 ? -5.234 11.786 4.952 1.00 95.81 74 CYS A O 1
ATOM 564 N N . ALA A 1 75 ? -3.818 10.223 4.169 1.00 95.00 75 ALA A N 1
ATOM 565 C CA . ALA A 1 75 ? -2.882 11.187 3.601 1.00 95.00 75 ALA A CA 1
ATOM 566 C C . ALA A 1 75 ? -3.417 11.794 2.296 1.00 95.00 75 ALA A C 1
ATOM 568 O O . ALA A 1 75 ? -3.359 13.009 2.104 1.00 95.00 75 ALA A O 1
ATOM 569 N N . LYS A 1 76 ? -3.965 10.966 1.394 1.00 95.69 76 LYS A N 1
ATOM 570 C CA . LYS A 1 76 ? -4.513 11.425 0.105 1.00 95.69 76 LYS A 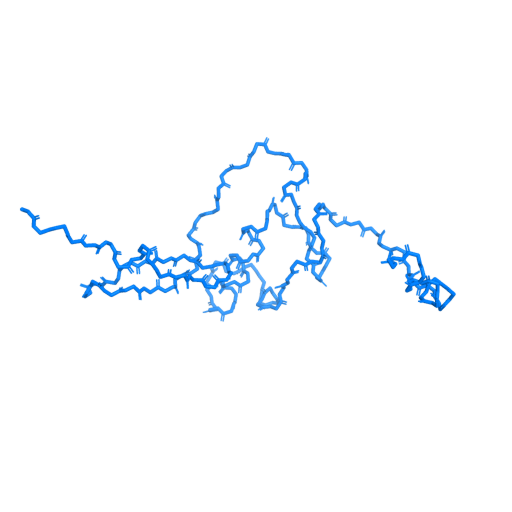CA 1
ATOM 571 C C . LYS A 1 76 ? -5.819 10.721 -0.229 1.00 95.69 76 LYS A C 1
ATOM 573 O O . LYS A 1 76 ? -5.890 9.499 -0.273 1.00 95.69 76 LYS A O 1
ATOM 578 N N . LYS A 1 77 ? -6.853 11.481 -0.607 1.00 95.62 77 LYS A N 1
ATOM 579 C CA . LYS A 1 77 ? -8.157 10.914 -1.014 1.00 95.62 77 LYS A CA 1
ATOM 580 C C . LYS A 1 77 ? -8.042 9.916 -2.181 1.00 95.62 77 LYS A C 1
ATOM 582 O O . LYS A 1 77 ? -8.843 8.985 -2.264 1.00 95.62 77 LYS A O 1
ATOM 587 N N . SER A 1 78 ? -7.044 10.075 -3.056 1.00 95.88 78 SER A N 1
ATOM 588 C CA . SER A 1 78 ? -6.733 9.129 -4.140 1.00 95.88 78 SER A CA 1
ATOM 589 C C . SER A 1 78 ? -6.359 7.733 -3.629 1.00 95.88 78 SER A C 1
ATOM 591 O O . SER A 1 78 ? -6.681 6.743 -4.288 1.00 95.88 78 SER A O 1
ATOM 593 N N . HIS A 1 79 ? -5.790 7.622 -2.423 1.00 97.44 79 HIS A N 1
ATOM 594 C CA . HIS A 1 79 ? -5.427 6.341 -1.820 1.00 97.44 79 HIS A CA 1
ATOM 595 C C . HIS A 1 79 ? -6.632 5.452 -1.499 1.00 97.44 79 HIS A C 1
ATOM 597 O O . HIS A 1 79 ? -6.479 4.256 -1.296 1.00 97.44 79 HIS A O 1
ATOM 603 N N . ALA A 1 80 ? -7.868 5.957 -1.566 1.00 97.31 80 ALA A N 1
ATOM 604 C CA . ALA A 1 80 ? -9.056 5.107 -1.470 1.00 97.31 80 ALA A CA 1
ATOM 605 C C . ALA A 1 80 ? -9.110 3.998 -2.551 1.00 97.31 80 ALA A C 1
ATOM 607 O O . ALA A 1 80 ? -9.846 3.022 -2.386 1.00 97.31 80 ALA A O 1
ATOM 608 N N . LYS A 1 81 ? -8.352 4.130 -3.650 1.00 96.50 81 LYS A N 1
ATOM 609 C CA . LYS A 1 81 ? -8.306 3.168 -4.764 1.00 96.50 81 LYS A CA 1
ATOM 610 C C . LYS A 1 81 ? -6.947 2.483 -4.957 1.00 96.50 81 LYS A C 1
ATOM 612 O O . LYS A 1 81 ? -6.822 1.694 -5.891 1.00 96.50 81 LYS A O 1
ATOM 617 N N . VAL A 1 82 ? -5.960 2.751 -4.099 1.00 97.31 82 VAL A N 1
ATOM 618 C CA . VAL A 1 82 ? -4.640 2.121 -4.248 1.00 97.31 82 VAL A CA 1
ATOM 619 C C . VAL A 1 82 ? -4.713 0.620 -3.998 1.00 97.31 82 VAL A C 1
ATOM 621 O O . VAL A 1 82 ? -5.541 0.143 -3.220 1.00 97.31 82 VAL A O 1
ATOM 624 N N . HIS A 1 83 ? -3.878 -0.139 -4.681 1.00 96.31 83 HIS A N 1
ATOM 625 C CA . HIS A 1 83 ? -3.663 -1.560 -4.448 1.00 96.31 83 HIS A CA 1
ATOM 626 C C . HIS A 1 83 ? -2.210 -1.905 -4.768 1.00 96.31 83 HIS A C 1
ATOM 628 O O . HIS A 1 83 ? -1.499 -1.092 -5.358 1.00 96.31 83 HIS A O 1
ATOM 634 N N . LEU A 1 84 ? -1.772 -3.078 -4.313 1.00 97.69 84 LEU A N 1
ATOM 635 C CA . LEU A 1 84 ? -0.441 -3.590 -4.609 1.00 97.69 84 LEU A CA 1
ATOM 636 C C . LEU A 1 84 ? -0.275 -3.764 -6.123 1.00 97.69 84 LEU A C 1
ATOM 638 O O . LEU A 1 84 ? -1.089 -4.454 -6.732 1.00 97.69 84 LEU A O 1
ATOM 642 N N . GLU A 1 85 ? 0.784 -3.178 -6.676 1.00 97.12 85 GLU A N 1
ATOM 643 C CA . GLU A 1 85 ? 1.254 -3.451 -8.036 1.00 97.12 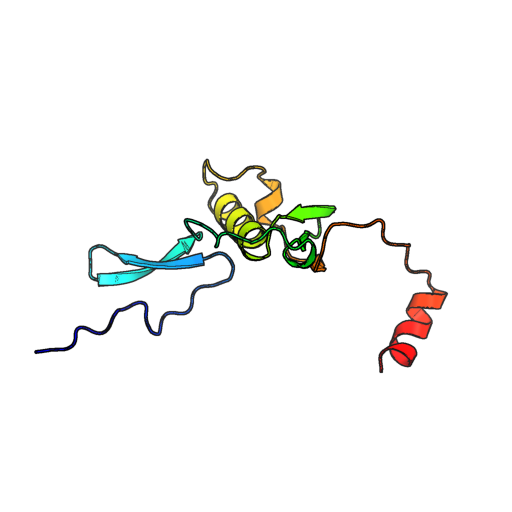85 GLU A CA 1
ATOM 644 C C . GLU A 1 85 ? 2.308 -4.567 -7.997 1.00 97.12 85 GLU A C 1
ATOM 646 O O . GLU A 1 85 ? 2.147 -5.608 -8.627 1.00 97.12 85 GLU A O 1
ATOM 651 N N . TYR A 1 86 ? 3.354 -4.391 -7.181 1.00 96.38 86 TYR A N 1
ATOM 652 C CA . TYR A 1 86 ? 4.393 -5.398 -6.943 1.00 96.38 86 TYR A CA 1
ATOM 653 C C . TYR A 1 86 ? 5.115 -5.191 -5.603 1.00 96.38 86 TYR A C 1
ATOM 655 O O . TYR A 1 86 ? 5.028 -4.133 -4.975 1.00 96.38 86 TYR A O 1
ATOM 663 N N . LEU A 1 87 ? 5.822 -6.234 -5.159 1.00 96.00 87 LEU A N 1
ATOM 664 C CA . LEU A 1 87 ? 6.649 -6.226 -3.949 1.00 96.00 87 LEU A CA 1
ATOM 665 C C . LEU A 1 87 ? 7.991 -5.518 -4.196 1.00 96.00 87 LEU A C 1
ATOM 667 O O . LEU A 1 87 ? 8.578 -5.645 -5.271 1.00 96.00 87 LEU A O 1
ATOM 671 N N . GLY A 1 88 ? 8.489 -4.815 -3.182 1.00 95.38 88 GLY A N 1
ATOM 672 C CA . GLY A 1 88 ? 9.660 -3.944 -3.252 1.00 95.38 88 GLY A CA 1
ATOM 673 C C . GLY A 1 88 ? 9.310 -2.479 -3.525 1.00 95.38 88 GLY A C 1
ATOM 674 O O . GLY A 1 88 ? 8.154 -2.093 -3.680 1.00 95.38 88 GLY A O 1
ATOM 675 N N . GLU A 1 89 ? 10.333 -1.631 -3.570 1.00 95.88 89 GLU A N 1
ATOM 676 C CA . GLU A 1 89 ? 10.178 -0.212 -3.903 1.00 95.88 89 GLU A CA 1
ATOM 677 C C . GLU A 1 89 ? 9.792 0.021 -5.366 1.00 95.88 89 GLU A C 1
ATOM 679 O O . GLU A 1 89 ? 10.121 -0.786 -6.238 1.00 95.88 89 GLU A O 1
ATOM 684 N N . CYS A 1 90 ? 9.132 1.148 -5.640 1.00 97.19 90 CYS A N 1
ATOM 685 C CA . CYS A 1 90 ? 8.765 1.513 -7.000 1.00 97.19 90 CYS A CA 1
ATOM 686 C C . CYS A 1 90 ? 10.001 1.758 -7.870 1.00 97.19 90 CYS A C 1
ATOM 688 O O . CYS A 1 90 ? 10.917 2.495 -7.503 1.00 97.19 90 CYS A O 1
ATOM 690 N N . LYS A 1 91 ? 9.987 1.166 -9.058 1.00 95.56 91 LYS A N 1
ATOM 691 C CA . LYS A 1 91 ? 11.017 1.242 -10.088 1.00 95.56 91 LYS A CA 1
ATOM 692 C C . LYS A 1 91 ? 10.399 1.737 -11.384 1.00 95.56 91 LYS A C 1
ATOM 694 O O . LYS A 1 91 ? 9.197 1.606 -11.615 1.00 95.56 91 LYS A O 1
ATOM 699 N N . GLN A 1 92 ? 11.247 2.280 -12.245 1.00 95.62 92 GLN A N 1
ATOM 700 C CA . GLN A 1 92 ? 10.855 2.583 -13.610 1.00 95.62 92 GLN A CA 1
ATOM 701 C C . GLN A 1 92 ? 10.651 1.265 -14.365 1.00 95.62 92 GLN A C 1
ATOM 703 O O . GLN A 1 92 ? 11.602 0.512 -14.561 1.00 95.62 92 GLN A O 1
ATOM 708 N N . LEU A 1 93 ? 9.402 0.979 -14.730 1.00 93.94 93 LEU A N 1
ATOM 709 C CA . LEU A 1 93 ? 9.054 -0.172 -15.555 1.00 93.94 93 LEU A CA 1
ATOM 710 C C . LEU A 1 93 ? 9.213 0.198 -17.028 1.00 93.94 93 LEU A C 1
ATOM 712 O O . LEU A 1 93 ? 8.796 1.280 -17.446 1.00 93.94 93 LEU A O 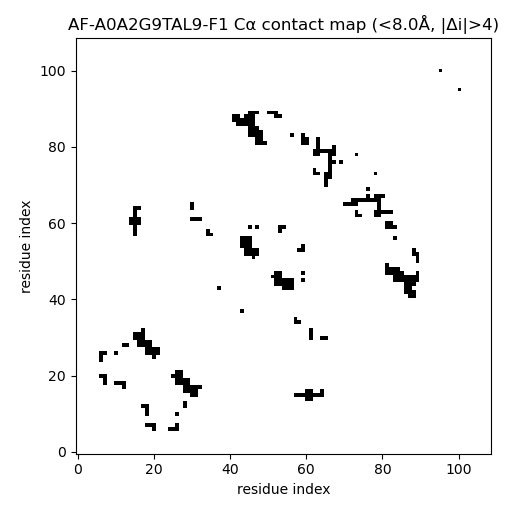1
ATOM 716 N N . GLU A 1 94 ? 9.821 -0.696 -17.799 1.00 93.88 94 GLU A N 1
ATOM 717 C CA . GLU A 1 94 ? 9.874 -0.567 -19.252 1.00 93.88 94 GLU A CA 1
ATOM 718 C C . GLU A 1 94 ? 8.485 -0.808 -19.848 1.00 93.88 94 GLU A C 1
ATOM 720 O O . GLU A 1 94 ? 7.699 -1.612 -19.337 1.00 93.88 94 GLU A O 1
ATOM 725 N N . GLU A 1 95 ? 8.172 -0.093 -20.927 1.00 94.62 95 GLU A N 1
ATOM 726 C CA . GLU A 1 95 ? 6.918 -0.307 -21.640 1.00 94.62 95 GLU A CA 1
ATOM 727 C C . GLU A 1 95 ? 6.918 -1.690 -22.293 1.00 94.62 95 GLU A C 1
ATOM 729 O O . GLU A 1 95 ? 7.888 -2.101 -22.934 1.00 94.62 95 GLU A O 1
ATOM 734 N N . CYS A 1 96 ? 5.810 -2.413 -22.144 1.00 95.06 96 CYS A N 1
ATOM 735 C CA . CYS A 1 96 ? 5.661 -3.704 -22.794 1.00 95.06 96 CYS A CA 1
ATOM 736 C C . CYS A 1 96 ? 5.318 -3.496 -24.271 1.00 95.06 96 CYS A C 1
ATOM 738 O O . CYS A 1 96 ? 4.235 -3.006 -24.594 1.00 95.06 96 CYS A O 1
ATOM 740 N N . THR A 1 97 ? 6.240 -3.855 -25.164 1.00 97.12 97 THR A N 1
ATOM 741 C CA . THR A 1 97 ? 6.020 -3.765 -26.612 1.00 97.12 97 THR A CA 1
ATOM 742 C C . THR A 1 97 ? 5.060 -4.851 -27.094 1.00 97.12 97 THR A C 1
ATOM 744 O O . THR A 1 97 ? 4.932 -5.905 -26.468 1.00 97.12 97 THR A O 1
ATOM 747 N N . ASP A 1 98 ? 4.425 -4.638 -28.248 1.00 97.25 98 ASP A N 1
ATOM 748 C CA . ASP A 1 98 ? 3.522 -5.629 -28.851 1.00 97.25 98 ASP A CA 1
ATOM 749 C C . ASP A 1 98 ? 4.216 -6.983 -29.087 1.00 97.25 98 ASP A C 1
ATOM 751 O O . ASP A 1 98 ? 3.613 -8.041 -28.914 1.00 97.25 98 ASP A O 1
ATOM 755 N N . GLU A 1 99 ? 5.511 -6.961 -29.417 1.00 96.56 99 GLU A N 1
ATOM 756 C CA . GLU A 1 99 ? 6.339 -8.160 -29.579 1.00 96.56 99 GLU A CA 1
ATOM 757 C C . GLU A 1 99 ? 6.538 -8.908 -28.253 1.00 96.56 99 GLU A C 1
ATOM 759 O O . GLU A 1 99 ? 6.390 -10.131 -28.205 1.00 96.56 99 GLU A O 1
ATOM 764 N N . LEU A 1 100 ? 6.837 -8.186 -27.165 1.00 96.44 100 LEU A N 1
ATOM 765 C CA . LEU A 1 100 ? 6.971 -8.772 -25.829 1.00 96.44 100 LEU A CA 1
ATOM 766 C C . LEU A 1 100 ? 5.632 -9.329 -25.334 1.00 96.44 100 LEU A C 1
ATOM 768 O O . LEU A 1 100 ? 5.597 -10.433 -24.790 1.00 96.44 100 LEU A O 1
ATOM 772 N N . MET A 1 101 ? 4.531 -8.613 -25.581 1.00 96.06 101 MET A N 1
ATOM 773 C CA . MET A 1 101 ? 3.178 -9.064 -25.252 1.00 96.06 101 MET A CA 1
ATOM 774 C C . MET A 1 101 ? 2.792 -10.333 -26.015 1.00 96.06 101 MET A C 1
ATOM 776 O O . MET A 1 101 ? 2.217 -11.243 -25.420 1.00 96.06 101 MET A O 1
ATOM 780 N N . ALA A 1 102 ? 3.135 -10.429 -27.304 1.00 97.19 102 ALA A N 1
ATOM 781 C CA . ALA A 1 102 ? 2.862 -11.618 -28.110 1.00 97.19 102 ALA A CA 1
ATOM 782 C C . ALA A 1 102 ? 3.631 -12.854 -27.611 1.00 97.19 102 ALA A C 1
ATOM 784 O O . ALA A 1 102 ? 3.101 -13.961 -27.648 1.00 97.19 102 ALA A O 1
ATOM 785 N N . GLN A 1 103 ? 4.856 -12.668 -27.108 1.00 97.06 103 GLN A N 1
ATOM 786 C CA . GLN A 1 103 ? 5.699 -13.749 -26.577 1.00 97.06 103 GLN A CA 1
ATOM 787 C C . GLN A 1 103 ? 5.373 -14.130 -25.126 1.00 97.06 103 GLN A C 1
ATOM 789 O O . GLN A 1 103 ? 5.772 -15.202 -24.666 1.00 97.06 103 GLN A O 1
ATOM 794 N N . PHE A 1 104 ? 4.682 -13.266 -24.377 1.00 96.19 104 PHE A N 1
ATOM 795 C CA . PHE A 1 104 ? 4.443 -13.458 -22.946 1.00 96.19 104 PHE A CA 1
ATOM 796 C C . PHE A 1 104 ? 3.786 -14.808 -22.597 1.00 96.19 104 PHE A C 1
ATOM 798 O O . PHE A 1 104 ? 4.295 -15.474 -21.693 1.00 96.19 104 PHE A O 1
ATOM 805 N N . PRO A 1 105 ? 2.727 -15.274 -23.300 1.00 96.81 105 PRO A N 1
ATOM 806 C CA . PRO A 1 105 ? 2.069 -16.537 -22.966 1.00 96.81 105 PRO A CA 1
ATOM 807 C C . PRO A 1 105 ? 2.983 -17.755 -23.090 1.00 96.81 105 PRO A C 1
ATOM 809 O O . PRO A 1 105 ? 2.861 -18.678 -22.299 1.00 96.81 105 PRO A O 1
ATOM 812 N N . GLU A 1 106 ? 3.907 -17.762 -24.053 1.00 96.56 106 GLU A N 1
ATOM 813 C CA . GLU A 1 106 ? 4.833 -18.882 -24.257 1.00 96.56 106 GLU A CA 1
ATOM 814 C C . GLU A 1 106 ? 5.963 -18.884 -23.224 1.00 96.56 106 GLU A C 1
ATOM 816 O O . GLU A 1 106 ? 6.402 -19.941 -22.778 1.00 96.56 106 GLU A O 1
ATOM 821 N N . ARG A 1 107 ? 6.438 -17.698 -22.825 1.00 95.12 107 ARG A N 1
ATOM 822 C CA . ARG A 1 107 ? 7.556 -17.555 -21.878 1.00 95.12 107 ARG A CA 1
ATOM 823 C C . ARG A 1 107 ? 7.155 -17.790 -20.423 1.00 95.12 107 ARG A C 1
ATOM 825 O O . ARG A 1 107 ? 8.028 -18.080 -19.610 1.00 95.12 107 ARG A O 1
ATOM 832 N N . MET A 1 108 ? 5.871 -17.632 -20.108 1.00 93.62 108 MET A N 1
ATOM 833 C CA . MET A 1 108 ? 5.316 -17.742 -18.754 1.00 93.62 108 MET A CA 1
ATOM 834 C C . MET A 1 108 ? 4.381 -18.950 -18.573 1.00 93.62 108 MET A C 1
ATOM 836 O O . MET A 1 108 ? 3.673 -19.008 -17.566 1.00 93.62 108 MET A O 1
ATOM 840 N N . ALA A 1 109 ? 4.347 -19.863 -19.551 1.00 89.12 109 ALA A N 1
ATOM 841 C CA . ALA A 1 109 ? 3.558 -21.097 -19.514 1.00 89.12 109 ALA A CA 1
ATOM 842 C C . ALA A 1 109 ? 4.047 -22.100 -18.458 1.00 89.12 109 ALA A C 1
ATOM 844 O O . ALA A 1 109 ? 5.271 -22.151 -18.192 1.00 89.12 109 ALA A O 1
#

Foldseek 3Di:
DPPPPQLQPPPDDDAQWGWDQDPVRHIDTDGDPDDDDDPQPQQQWFAKPVLAIDNHSNRLRSLLRCLCVVHPPRPDVVSVPIDTPGTGHGDDDDDQDPVNVVCVVVVPD

Radius of gyration: 18.9 Å; Cα contacts (8 Å, |Δi|>4): 161; chains: 1; bounding box: 37×34×64 Å

Solvent-accessible surface area (backbone atoms only — not comparable to full-atom values): 6618 Å² total; per-residue (Å²): 130,87,81,77,71,62,59,49,78,87,46,85,50,60,86,27,35,36,60,44,74,45,98,86,65,45,62,42,72,42,56,47,87,75,70,84,89,74,95,70,60,65,71,49,15,20,13,28,74,80,72,46,62,32,77,25,67,56,51,49,28,21,42,17,37,29,19,62,70,67,39,90,85,29,92,45,75,74,35,42,72,55,47,84,65,47,82,18,64,60,70,92,75,79,82,81,45,73,68,57,59,70,46,42,65,74,76,71,106